Protein AF-A0A2V5R1B3-F1 (afdb_monomer_lite)

Foldseek 3Di:
DCQQPQCCVVLVLLVVLCVVPVCSLAFAEEEAFQDCPPVCVSNVSRPRYDYHHPPPADPQLDTQKYKHFPVCCVVSLQRDAFFWAWDWGGNDPPGGIIIMTHGCVRRVVVPPPDDGPHHRPHPD

Radius of gyration: 13.72 Å; chains: 1; bounding box: 33×37×31 Å

pLDDT: mean 87.6, std 11.24, range [38.94, 97.06]

Sequence (124 aa):
MQTYNDIFKLTKPLLQLARQNPAYHQLTGHLIRSSVYPLPWILGDFPNVGYYEHGNLPQNLDADFLLVQEDKIKEVESKLRNTYYTEPLTIRNYQDPSKLYLSAKVFKKFFPNRSPDFVGKGSG

Secondary structure (DSSP, 8-state):
---STTTHHHHHHHHHHHHH-GGGGG--EEEESS--TTHHHHTTT-TTEEEE-TT---S----SEEEEEGGGHHHHHHH--SEEEEEEE-SSTTSPPEEEEEEHHHHGGGSTT---SEE-----

Structure (mmCIF, N/CA/C/O backbone):
data_AF-A0A2V5R1B3-F1
#
_entry.id   AF-A0A2V5R1B3-F1
#
loop_
_atom_site.group_PDB
_atom_site.id
_atom_site.type_symbol
_atom_site.label_atom_id
_atom_site.label_alt_id
_atom_site.label_comp_id
_atom_site.label_asym_id
_atom_site.label_entity_id
_atom_site.label_seq_id
_atom_site.pdbx_PDB_ins_code
_atom_site.Cartn_x
_atom_site.Cartn_y
_atom_site.Cartn_z
_atom_site.occupancy
_atom_site.B_iso_or_equiv
_atom_site.auth_seq_id
_atom_site.auth_comp_id
_atom_site.auth_asym_id
_atom_site.auth_atom_id
_atom_site.pdbx_PDB_model_num
ATOM 1 N N . MET A 1 1 ? 12.790 19.778 -9.466 1.00 43.88 1 MET A N 1
ATOM 2 C CA . MET A 1 1 ? 12.653 18.408 -8.920 1.00 43.88 1 MET A CA 1
ATOM 3 C C . MET A 1 1 ? 11.179 18.155 -8.640 1.00 43.88 1 MET A C 1
ATOM 5 O O . MET A 1 1 ? 10.610 18.879 -7.838 1.00 43.88 1 MET A O 1
ATOM 9 N N . GLN A 1 2 ? 10.547 17.202 -9.326 1.00 48.28 2 GLN A N 1
ATOM 10 C CA . GLN A 1 2 ? 9.094 16.962 -9.276 1.00 48.28 2 GLN A CA 1
ATOM 11 C C . GLN A 1 2 ? 8.842 15.464 -9.122 1.00 48.28 2 GLN A C 1
ATOM 13 O O . GLN A 1 2 ? 8.356 14.787 -10.015 1.00 48.28 2 GLN A O 1
ATOM 18 N N . THR A 1 3 ? 9.326 14.930 -8.009 1.00 52.59 3 THR A N 1
ATOM 19 C CA . THR A 1 3 ? 9.524 13.487 -7.844 1.00 52.59 3 THR A CA 1
ATOM 20 C C . THR A 1 3 ? 8.997 12.995 -6.491 1.00 52.59 3 THR A C 1
ATOM 22 O O . THR A 1 3 ? 8.519 11.879 -6.367 1.00 52.59 3 THR A O 1
ATOM 25 N N . TYR A 1 4 ? 8.932 13.887 -5.497 1.00 58.19 4 TYR A N 1
ATOM 26 C CA . TYR A 1 4 ? 8.304 13.638 -4.196 1.00 58.19 4 TYR A CA 1
ATOM 27 C C . TYR A 1 4 ? 6.782 13.839 -4.180 1.00 58.19 4 TYR A C 1
ATOM 29 O O . TYR A 1 4 ? 6.158 13.597 -3.157 1.00 58.19 4 TYR A O 1
ATOM 37 N N . ASN A 1 5 ? 6.151 14.289 -5.267 1.00 67.62 5 ASN A N 1
ATOM 38 C CA . ASN A 1 5 ? 4.726 14.628 -5.197 1.00 67.62 5 ASN A CA 1
ATOM 39 C C . ASN A 1 5 ? 3.822 13.390 -5.148 1.00 67.62 5 ASN A C 1
ATOM 41 O O . ASN A 1 5 ? 2.813 13.397 -4.448 1.00 67.62 5 ASN A O 1
ATOM 45 N N . ASP A 1 6 ? 4.200 12.315 -5.834 1.00 84.38 6 ASP A N 1
ATOM 46 C CA . ASP A 1 6 ? 3.342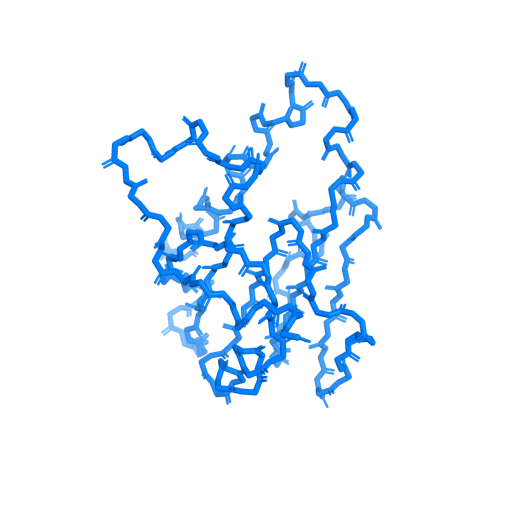 11.138 -5.957 1.00 84.38 6 ASP A CA 1
ATOM 47 C C . ASP A 1 6 ? 3.328 10.274 -4.696 1.00 84.38 6 ASP A C 1
ATOM 49 O O . ASP A 1 6 ? 2.297 9.685 -4.371 1.00 84.38 6 ASP A O 1
ATOM 53 N N . ILE A 1 7 ? 4.411 10.272 -3.906 1.00 86.25 7 ILE A N 1
ATOM 54 C CA . ILE A 1 7 ? 4.425 9.543 -2.629 1.00 86.25 7 ILE A CA 1
ATOM 55 C C . ILE A 1 7 ? 3.384 10.091 -1.644 1.00 86.25 7 ILE A C 1
ATOM 57 O O . ILE A 1 7 ? 2.900 9.353 -0.787 1.00 86.25 7 ILE A O 1
ATOM 61 N N . PHE A 1 8 ? 2.958 11.350 -1.809 1.00 88.88 8 PHE A N 1
ATOM 62 C CA . PH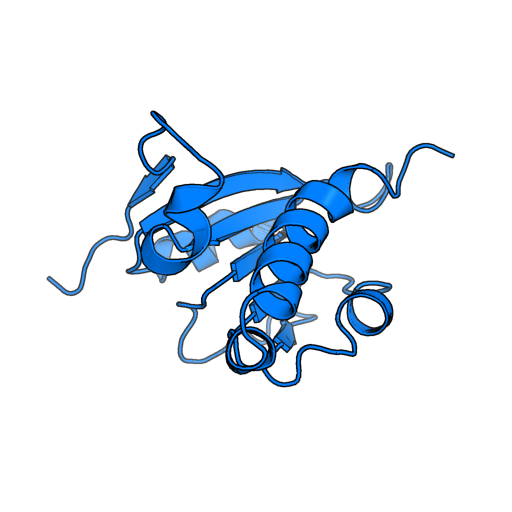E A 1 8 ? 1.880 11.935 -1.015 1.00 88.88 8 PHE A CA 1
ATOM 63 C C . PHE A 1 8 ? 0.531 11.244 -1.207 1.00 88.88 8 PHE A C 1
ATOM 65 O O . PHE A 1 8 ? -0.297 11.332 -0.302 1.00 88.88 8 PHE A O 1
ATOM 72 N N . LYS A 1 9 ? 0.310 10.531 -2.319 1.00 91.12 9 LYS A N 1
ATOM 73 C CA . LYS A 1 9 ? -0.898 9.712 -2.513 1.00 91.12 9 LYS A CA 1
ATOM 74 C C . LYS A 1 9 ? -0.991 8.585 -1.478 1.00 91.12 9 LYS A C 1
ATOM 76 O O . LYS A 1 9 ? -2.090 8.224 -1.076 1.00 91.12 9 LYS A O 1
ATOM 81 N N . LEU A 1 10 ? 0.152 8.081 -1.004 1.00 92.00 10 LEU A N 1
ATOM 82 C CA . LEU A 1 10 ? 0.237 7.118 0.095 1.00 92.00 10 LEU A CA 1
ATOM 83 C C . LEU A 1 10 ? 0.377 7.820 1.452 1.00 92.00 10 LEU A C 1
ATOM 85 O O . LEU A 1 10 ? -0.381 7.547 2.380 1.00 92.00 10 LEU A O 1
ATOM 89 N N . THR A 1 11 ? 1.338 8.734 1.592 1.00 90.81 11 THR A N 1
ATOM 90 C CA . THR A 1 11 ? 1.723 9.239 2.919 1.00 90.81 11 THR A CA 1
ATOM 91 C C . THR A 1 11 ? 0.707 10.199 3.517 1.00 90.81 11 THR A C 1
ATOM 93 O O . THR A 1 11 ? 0.499 10.155 4.724 1.00 90.81 11 THR A O 1
ATOM 96 N N . LYS A 1 12 ? 0.017 11.034 2.725 1.00 92.56 12 LYS A N 1
ATOM 97 C CA . LYS A 1 12 ? -1.009 11.943 3.268 1.00 92.56 12 LYS A CA 1
ATOM 98 C C . LYS A 1 12 ? -2.162 11.195 3.943 1.00 92.56 12 LYS A C 1
ATOM 100 O O . LYS A 1 12 ? -2.420 11.495 5.110 1.00 92.56 12 LYS A O 1
ATOM 105 N N . PRO A 1 13 ? -2.851 10.239 3.285 1.00 93.25 13 PRO A N 1
ATOM 106 C CA . PRO A 1 13 ? -3.947 9.537 3.942 1.00 93.25 13 PRO A CA 1
ATOM 107 C C . PRO A 1 13 ? -3.459 8.681 5.117 1.00 93.25 13 PRO A C 1
ATOM 109 O O . PRO A 1 13 ? -4.120 8.635 6.155 1.00 93.25 13 PRO A O 1
ATOM 112 N N . LEU A 1 14 ? -2.275 8.072 4.999 1.00 92.56 14 LEU A N 1
ATOM 113 C CA . LEU A 1 14 ? -1.682 7.258 6.056 1.00 92.56 14 LEU A CA 1
ATOM 114 C C . LEU A 1 14 ? -1.338 8.090 7.309 1.00 92.56 14 LEU A C 1
ATOM 116 O O . LEU A 1 14 ? -1.764 7.759 8.414 1.00 92.56 14 LEU A O 1
ATOM 120 N N . LEU A 1 15 ? -0.650 9.224 7.144 1.00 92.12 15 LEU A N 1
ATOM 121 C CA . LEU A 1 15 ? -0.321 10.135 8.245 1.00 92.12 15 LEU A CA 1
ATOM 122 C C . LEU A 1 15 ? -1.573 10.785 8.842 1.00 92.12 15 LEU A C 1
ATOM 124 O O . LEU A 1 15 ? -1.639 11.007 10.049 1.00 92.12 15 LEU A O 1
ATOM 128 N N . GLN A 1 16 ? -2.586 11.085 8.027 1.00 93.88 16 GLN A N 1
ATOM 129 C CA . GLN A 1 16 ? -3.849 11.617 8.532 1.00 93.88 16 GLN A CA 1
ATOM 130 C C . GLN A 1 16 ? -4.608 10.583 9.377 1.00 93.88 16 GLN A C 1
ATOM 132 O O . GLN A 1 16 ? -5.231 10.961 10.366 1.00 93.88 16 GLN A O 1
ATOM 137 N N . LEU A 1 17 ? -4.554 9.293 9.027 1.00 93.75 17 LEU A N 1
ATOM 138 C CA . LEU A 1 17 ? -5.062 8.215 9.881 1.00 93.75 17 LEU A CA 1
ATOM 139 C C . LEU A 1 17 ? -4.291 8.161 11.203 1.00 93.75 17 LEU A C 1
ATOM 141 O O . LEU A 1 17 ? -4.908 8.291 12.257 1.00 93.75 17 LEU A O 1
ATOM 145 N N . ALA A 1 18 ? -2.962 8.067 11.144 1.00 91.75 18 ALA A N 1
ATOM 146 C CA . ALA A 1 18 ? -2.093 8.000 12.321 1.00 91.75 18 ALA A CA 1
ATOM 147 C C . ALA A 1 18 ? -2.305 9.173 13.298 1.00 91.75 18 ALA A C 1
ATOM 149 O O . ALA A 1 18 ? -2.426 8.968 14.503 1.00 91.75 18 ALA A O 1
ATOM 150 N N . ARG A 1 19 ? -2.464 10.400 12.779 1.00 91.94 19 ARG A N 1
ATOM 151 C CA . ARG A 1 19 ? -2.771 11.595 13.588 1.00 91.94 19 ARG A CA 1
ATOM 152 C C . ARG A 1 19 ? -4.132 11.541 14.282 1.00 91.94 19 ARG A C 1
ATOM 154 O O . ARG A 1 19 ? -4.297 12.164 15.323 1.00 91.94 19 ARG A O 1
ATOM 161 N N . GLN A 1 20 ? -5.115 10.862 13.693 1.00 91.75 20 GLN A N 1
ATOM 162 C CA . GLN A 1 20 ? -6.459 10.750 14.270 1.00 91.75 20 GLN A CA 1
ATOM 163 C C . GLN A 1 20 ? -6.541 9.665 15.339 1.00 91.75 20 GLN A C 1
ATOM 165 O O . GLN A 1 20 ? -7.284 9.818 16.304 1.00 91.75 20 GLN A O 1
ATOM 170 N N . ASN A 1 21 ? -5.817 8.561 15.159 1.00 90.44 21 ASN A N 1
ATOM 171 C CA . ASN A 1 21 ? -5.741 7.499 16.149 1.00 90.44 21 ASN A CA 1
ATOM 172 C C . ASN A 1 21 ? -4.372 6.802 16.047 1.00 90.44 21 ASN A C 1
ATOM 174 O O . ASN A 1 21 ? -4.062 6.244 14.989 1.00 90.44 21 ASN A O 1
ATOM 178 N N . PRO A 1 22 ? -3.580 6.768 17.136 1.00 90.06 22 PRO A N 1
ATOM 179 C CA . PRO A 1 22 ? -2.254 6.158 17.128 1.00 90.06 22 PRO A CA 1
ATOM 180 C C . PRO A 1 22 ? -2.274 4.658 16.794 1.00 90.06 22 PRO A C 1
ATOM 182 O O . PRO A 1 22 ? -1.275 4.130 16.314 1.00 90.06 22 PRO A O 1
ATOM 185 N N . ALA A 1 23 ? -3.408 3.966 16.956 1.00 92.00 23 ALA A N 1
ATOM 186 C CA . ALA A 1 23 ? -3.558 2.578 16.519 1.00 92.00 23 ALA A CA 1
ATOM 187 C C . ALA A 1 23 ? -3.298 2.394 15.010 1.00 92.00 23 ALA A C 1
ATOM 189 O O . ALA A 1 23 ? -2.868 1.323 14.593 1.00 92.00 23 ALA A O 1
ATOM 190 N N . TYR A 1 24 ? -3.488 3.432 14.186 1.00 92.94 24 TYR A N 1
ATOM 191 C CA . TYR A 1 24 ? -3.206 3.359 12.750 1.00 92.94 24 TYR A CA 1
ATOM 192 C C . TYR A 1 24 ? -1.707 3.319 12.406 1.00 92.94 24 TYR A C 1
ATOM 194 O O . TYR A 1 24 ? -1.368 3.028 11.262 1.00 92.94 24 TYR A O 1
ATOM 202 N N . HIS A 1 25 ? -0.796 3.529 13.363 1.00 90.69 25 HIS A N 1
ATOM 203 C CA . HIS A 1 25 ? 0.617 3.188 13.150 1.00 90.69 25 HIS A CA 1
ATOM 204 C C . HIS A 1 25 ? 0.812 1.679 12.939 1.00 90.69 25 HIS A C 1
ATOM 206 O O . HIS A 1 25 ? 1.745 1.268 12.262 1.00 90.69 25 HIS A O 1
ATOM 212 N N . GLN A 1 26 ? -0.098 0.850 13.461 1.00 93.50 26 GLN A N 1
ATOM 213 C CA . GLN A 1 26 ? -0.044 -0.607 13.330 1.00 93.50 26 GLN A CA 1
ATOM 214 C C . GLN A 1 26 ? -0.598 -1.127 11.994 1.00 93.50 26 GLN A C 1
ATOM 216 O O . GLN A 1 26 ? -0.673 -2.342 11.813 1.00 93.50 26 GLN A O 1
ATOM 221 N N . LEU A 1 27 ? -0.988 -0.245 11.063 1.00 94.81 27 LEU A N 1
ATOM 222 C CA . LEU A 1 27 ? -1.438 -0.658 9.732 1.00 94.81 27 LEU A CA 1
ATOM 223 C C . LEU A 1 27 ? -0.347 -1.451 9.010 1.00 94.81 27 LEU A C 1
ATOM 225 O O . LEU A 1 27 ? 0.831 -1.093 9.044 1.00 94.81 27 LEU A O 1
ATOM 229 N N . THR A 1 28 ? -0.762 -2.518 8.334 1.00 95.94 28 THR A N 1
ATOM 230 C CA . THR A 1 28 ? 0.144 -3.398 7.596 1.00 95.94 28 THR A CA 1
ATOM 231 C C . THR A 1 28 ? 0.358 -2.863 6.186 1.00 95.94 28 THR A C 1
ATOM 233 O O . THR A 1 28 ? -0.605 -2.577 5.470 1.00 95.94 28 THR A O 1
ATOM 236 N N . GLY A 1 29 ? 1.619 -2.743 5.775 1.00 95.56 29 GLY A N 1
ATOM 237 C CA . GLY A 1 29 ? 2.011 -2.251 4.456 1.00 95.56 29 GLY A CA 1
ATOM 238 C C . GLY A 1 29 ? 2.915 -3.228 3.716 1.00 95.56 29 GLY A C 1
ATOM 239 O O . GLY A 1 29 ? 3.820 -3.798 4.322 1.00 95.56 29 GLY A O 1
ATOM 240 N N . HIS A 1 30 ? 2.726 -3.405 2.408 1.00 95.56 30 HIS A N 1
ATOM 241 C CA . HIS A 1 30 ? 3.594 -4.262 1.587 1.00 95.56 30 HIS A CA 1
ATOM 242 C C . HIS A 1 30 ? 4.128 -3.535 0.354 1.00 95.56 30 HIS A C 1
ATOM 244 O O . HIS A 1 30 ? 3.383 -3.161 -0.552 1.00 95.56 30 HIS A O 1
ATOM 250 N N . LEU A 1 31 ? 5.444 -3.341 0.307 1.00 93.38 31 LEU A N 1
ATOM 251 C CA . LEU A 1 31 ? 6.136 -2.626 -0.761 1.00 93.38 31 LEU A CA 1
ATOM 252 C C . LEU A 1 31 ? 6.897 -3.629 -1.617 1.00 93.38 31 LEU A C 1
ATOM 254 O O . LEU A 1 31 ? 7.962 -4.111 -1.244 1.00 93.38 31 LEU A O 1
ATOM 258 N N . ILE A 1 32 ? 6.318 -3.950 -2.766 1.00 93.00 32 ILE A N 1
ATOM 259 C CA . ILE A 1 32 ? 6.745 -5.013 -3.670 1.00 93.00 32 ILE A CA 1
ATOM 260 C C . ILE A 1 32 ? 7.357 -4.354 -4.903 1.00 93.00 32 ILE A C 1
ATOM 262 O O . ILE A 1 32 ? 6.686 -4.096 -5.904 1.00 93.00 32 ILE A O 1
ATOM 266 N N . ARG A 1 33 ? 8.646 -4.022 -4.813 1.00 90.06 33 ARG A N 1
ATOM 267 C CA . ARG A 1 33 ? 9.383 -3.280 -5.848 1.00 90.06 33 ARG A CA 1
ATOM 268 C C . ARG A 1 33 ? 10.818 -3.776 -5.953 1.00 90.06 33 ARG A C 1
ATOM 270 O O . ARG A 1 33 ? 11.317 -4.433 -5.050 1.00 90.06 33 ARG A O 1
ATOM 277 N N . SER A 1 34 ? 11.469 -3.499 -7.076 1.00 85.94 34 SER A N 1
ATOM 278 C CA . SER A 1 34 ? 12.881 -3.846 -7.292 1.00 85.94 34 SER A CA 1
ATOM 279 C C . SER A 1 34 ? 13.837 -2.896 -6.566 1.00 85.94 34 SER A C 1
ATOM 281 O O . SER A 1 34 ? 14.971 -3.264 -6.294 1.00 85.94 34 SER A O 1
ATOM 283 N N . SER A 1 35 ? 13.369 -1.690 -6.235 1.00 83.75 35 SER A N 1
ATOM 284 C CA . SER A 1 35 ? 14.057 -0.756 -5.346 1.00 83.75 35 SER A CA 1
ATOM 285 C C . SER A 1 35 ? 13.045 -0.119 -4.402 1.00 83.75 35 SER A C 1
ATOM 287 O O . SER A 1 35 ? 12.060 0.483 -4.853 1.00 83.75 35 SER A O 1
ATOM 289 N N . VAL A 1 36 ? 13.282 -0.261 -3.096 1.00 80.88 36 VAL A N 1
ATOM 290 C CA . VAL A 1 36 ? 12.405 0.308 -2.058 1.00 80.88 36 VAL A CA 1
ATOM 291 C C . VAL A 1 36 ? 12.910 1.632 -1.496 1.00 80.88 36 VAL A C 1
ATOM 293 O O . VAL A 1 36 ? 12.156 2.341 -0.844 1.00 80.88 36 VAL A O 1
ATOM 296 N N . TYR A 1 37 ? 14.152 2.030 -1.755 1.00 79.25 37 TYR A N 1
ATOM 297 C CA . TYR A 1 37 ? 14.671 3.315 -1.286 1.00 79.25 37 TYR A CA 1
ATOM 298 C C . TYR A 1 37 ? 14.025 4.501 -2.041 1.00 79.25 37 TYR A C 1
ATOM 300 O O . TYR A 1 37 ? 13.972 4.470 -3.275 1.00 79.25 37 TYR A O 1
ATOM 308 N N . PRO A 1 38 ? 13.568 5.584 -1.367 1.00 81.56 38 PRO A N 1
ATOM 309 C CA . PRO A 1 38 ? 13.739 5.940 0.053 1.00 81.56 38 PRO A CA 1
ATOM 310 C C . PRO A 1 38 ? 12.536 5.611 0.969 1.00 81.56 38 PRO A C 1
ATOM 312 O O . PRO A 1 38 ? 12.373 6.237 2.014 1.00 81.56 38 PRO A O 1
ATOM 315 N N . LEU A 1 39 ? 11.670 4.661 0.605 1.00 86.56 39 LEU A N 1
ATOM 316 C CA . LEU A 1 39 ? 10.435 4.352 1.342 1.00 86.56 39 LEU A CA 1
ATOM 317 C C . LEU A 1 39 ? 10.651 3.991 2.823 1.00 86.56 39 LEU A C 1
ATOM 319 O O . LEU A 1 39 ? 9.868 4.494 3.628 1.00 86.56 39 LEU A O 1
ATOM 323 N N . PRO A 1 40 ? 11.696 3.230 3.224 1.00 87.75 40 PRO A N 1
ATOM 324 C CA . PRO A 1 40 ? 11.953 2.955 4.639 1.00 87.75 40 PRO A CA 1
ATOM 325 C C . PRO A 1 40 ? 12.128 4.202 5.507 1.00 87.75 40 PRO A C 1
ATOM 327 O O . PRO A 1 40 ? 11.708 4.211 6.657 1.00 87.75 40 PRO A O 1
ATOM 330 N N . TRP A 1 41 ? 12.705 5.278 4.965 1.00 87.50 41 TRP A N 1
ATOM 331 C CA . TRP A 1 41 ? 12.854 6.538 5.702 1.00 87.50 41 TRP A CA 1
ATOM 332 C C . TRP A 1 41 ? 11.536 7.301 5.814 1.00 87.50 41 TRP A C 1
ATOM 334 O O . TRP A 1 41 ? 11.286 7.968 6.809 1.00 87.50 41 TRP A O 1
ATOM 344 N N . ILE A 1 42 ? 10.689 7.198 4.792 1.00 87.69 42 ILE A N 1
ATOM 345 C CA . ILE A 1 42 ? 9.397 7.888 4.738 1.00 87.69 42 ILE A CA 1
ATOM 346 C C . ILE A 1 42 ? 8.369 7.206 5.651 1.00 87.69 42 ILE A C 1
ATOM 348 O O . ILE A 1 42 ? 7.519 7.876 6.231 1.00 87.69 42 ILE A O 1
ATOM 352 N N . LEU A 1 43 ? 8.435 5.880 5.762 1.00 90.31 43 LEU A N 1
ATOM 353 C CA . LEU A 1 43 ? 7.488 5.055 6.512 1.00 90.31 43 LEU A CA 1
ATOM 354 C C . LEU A 1 43 ? 8.077 4.537 7.832 1.00 90.31 43 LEU A C 1
ATOM 356 O O . LEU A 1 43 ? 7.555 3.578 8.390 1.00 90.31 43 LEU A O 1
ATOM 360 N N . GLY A 1 44 ? 9.137 5.172 8.342 1.00 88.12 44 GLY A N 1
ATOM 361 C CA . GLY A 1 44 ? 9.828 4.746 9.565 1.00 88.12 44 GLY A CA 1
ATOM 362 C C . GLY A 1 44 ? 8.930 4.678 10.807 1.00 88.12 44 GLY A C 1
ATOM 363 O O . GLY A 1 44 ? 9.183 3.871 11.694 1.00 88.12 44 GLY A O 1
ATOM 364 N N . ASP A 1 45 ? 7.841 5.451 10.837 1.00 87.75 45 ASP A N 1
ATOM 365 C CA . ASP A 1 45 ? 6.858 5.453 11.930 1.00 87.75 45 ASP A CA 1
ATOM 366 C C . ASP A 1 45 ? 5.827 4.305 11.851 1.00 87.75 45 ASP A C 1
ATOM 368 O O . ASP A 1 45 ? 4.921 4.230 12.686 1.00 87.75 45 ASP A O 1
ATOM 372 N N . PHE A 1 46 ? 5.913 3.429 10.844 1.00 93.00 46 PHE A N 1
ATOM 373 C CA . PHE A 1 46 ? 4.980 2.322 10.615 1.00 93.00 46 PHE A CA 1
ATOM 374 C C . PHE A 1 46 ? 5.706 0.977 10.785 1.00 93.00 46 PHE A C 1
ATOM 376 O O . PHE A 1 46 ? 6.337 0.497 9.842 1.00 93.00 46 PHE A O 1
ATOM 383 N N . PRO A 1 47 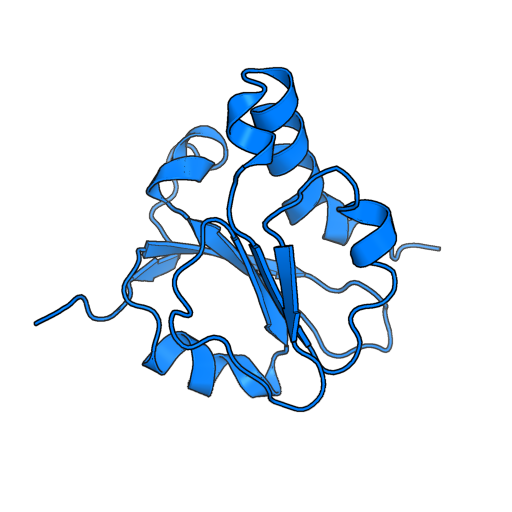? 5.631 0.341 11.971 1.00 91.38 47 PRO A N 1
ATOM 384 C CA . PRO A 1 47 ? 6.392 -0.874 12.273 1.00 91.38 47 PRO A CA 1
ATOM 385 C C . PRO A 1 47 ? 6.006 -2.091 11.420 1.00 91.38 47 PRO A C 1
ATOM 387 O O . PRO A 1 47 ? 6.836 -2.970 11.213 1.00 91.38 47 PRO A O 1
ATOM 390 N N . ASN A 1 48 ? 4.776 -2.145 10.898 1.00 94.38 48 ASN A N 1
ATOM 391 C CA . ASN A 1 48 ? 4.246 -3.308 10.175 1.00 94.38 48 ASN A CA 1
ATOM 392 C C . ASN A 1 48 ? 4.361 -3.159 8.646 1.00 94.38 48 ASN A C 1
ATOM 394 O O . ASN A 1 48 ? 3.489 -3.603 7.895 1.00 94.38 48 ASN A O 1
ATOM 398 N N . VAL A 1 49 ? 5.430 -2.512 8.169 1.00 94.06 49 VAL A N 1
ATOM 399 C CA . VAL A 1 49 ? 5.699 -2.341 6.734 1.00 94.06 49 VAL A CA 1
ATOM 400 C C . VAL A 1 49 ? 6.773 -3.318 6.270 1.00 94.06 49 VAL A C 1
ATOM 402 O O . VAL A 1 49 ? 7.931 -3.238 6.669 1.00 94.06 49 VAL A O 1
ATOM 405 N N . GLY A 1 50 ? 6.376 -4.230 5.386 1.00 92.88 50 GLY A N 1
ATOM 406 C CA . GLY A 1 50 ? 7.262 -5.157 4.696 1.00 92.88 50 GLY A CA 1
ATOM 407 C C . GLY A 1 50 ? 7.821 -4.558 3.407 1.00 92.88 50 GLY A C 1
ATOM 408 O O . GLY A 1 50 ? 7.074 -4.016 2.587 1.00 92.88 50 GLY A O 1
ATOM 409 N N . TYR A 1 51 ? 9.132 -4.695 3.218 1.00 91.88 51 TYR A N 1
ATOM 410 C CA . TYR A 1 51 ? 9.861 -4.261 2.029 1.00 91.88 51 TYR A CA 1
ATOM 411 C C . TYR A 1 51 ? 10.378 -5.496 1.289 1.00 91.88 51 TYR A C 1
ATOM 413 O O . TYR A 1 51 ? 11.184 -6.254 1.824 1.00 91.88 51 TYR A O 1
ATOM 421 N N . TYR A 1 52 ? 9.888 -5.710 0.072 1.00 90.81 52 TYR A N 1
ATOM 422 C CA . TYR A 1 52 ? 10.063 -6.951 -0.674 1.00 90.81 52 TYR A CA 1
ATOM 423 C C . TYR A 1 52 ? 10.817 -6.699 -1.975 1.00 90.81 52 TYR A C 1
ATOM 425 O O . TYR A 1 52 ? 10.229 -6.482 -3.042 1.00 90.81 52 TYR A O 1
ATOM 433 N N . GLU A 1 53 ? 12.141 -6.744 -1.867 1.00 83.44 53 GLU A N 1
ATOM 434 C CA . GLU A 1 53 ? 13.057 -6.682 -3.003 1.00 83.44 53 GLU A CA 1
ATOM 435 C C . GLU A 1 53 ? 13.302 -8.089 -3.578 1.00 83.44 53 GLU A C 1
ATOM 437 O O . GLU A 1 53 ? 13.140 -9.104 -2.899 1.00 83.44 53 GLU A O 1
ATOM 442 N N . HIS A 1 54 ? 13.638 -8.160 -4.868 1.00 76.50 54 HIS A N 1
ATOM 443 C CA . HIS A 1 54 ? 14.046 -9.397 -5.560 1.00 76.50 54 HIS A CA 1
ATOM 444 C C . HIS A 1 54 ? 13.052 -10.579 -5.555 1.00 76.50 54 HIS A C 1
ATOM 446 O O . HIS A 1 54 ? 13.442 -11.707 -5.831 1.00 76.50 54 HIS A O 1
ATOM 452 N N . GLY A 1 55 ? 11.759 -10.333 -5.316 1.00 71.06 55 GLY A N 1
ATOM 453 C CA . GLY A 1 55 ? 10.705 -11.347 -5.502 1.00 71.06 55 GLY A CA 1
ATOM 454 C C . GLY A 1 55 ? 10.343 -12.151 -4.251 1.00 71.06 55 GLY A C 1
ATOM 455 O O . GLY A 1 55 ? 9.520 -13.058 -4.330 1.00 71.06 55 GLY A O 1
ATOM 456 N N . ASN A 1 56 ? 10.882 -11.790 -3.087 1.00 78.31 56 ASN A N 1
ATOM 457 C CA . ASN A 1 56 ? 10.445 -12.358 -1.814 1.00 78.31 56 ASN A CA 1
ATOM 458 C C . ASN A 1 56 ? 9.065 -11.805 -1.445 1.00 78.31 56 ASN A C 1
ATOM 460 O O . ASN A 1 56 ? 8.986 -10.762 -0.818 1.00 78.31 56 ASN A O 1
ATOM 464 N N . LEU A 1 57 ? 7.974 -12.451 -1.853 1.00 85.56 57 LEU A N 1
ATOM 465 C CA . LEU A 1 57 ? 6.623 -12.017 -1.478 1.00 85.56 57 LEU A CA 1
ATOM 466 C C . LEU A 1 57 ? 6.221 -12.566 -0.099 1.00 85.56 57 LEU A C 1
ATOM 468 O O . LEU A 1 57 ? 6.602 -13.687 0.244 1.00 85.56 57 LEU A O 1
ATOM 472 N N . PRO A 1 58 ? 5.423 -11.825 0.689 1.00 86.31 58 PRO A N 1
ATOM 473 C CA . PRO A 1 58 ? 4.864 -12.358 1.924 1.00 86.31 58 PRO A CA 1
ATOM 474 C C . PRO A 1 58 ? 3.869 -13.487 1.642 1.00 86.31 58 PRO A C 1
ATOM 476 O O . PRO A 1 58 ? 3.223 -13.527 0.595 1.00 86.31 58 PRO A O 1
ATOM 479 N N . GLN A 1 59 ? 3.710 -14.389 2.615 1.00 83.75 59 GLN A N 1
ATOM 480 C CA . GLN A 1 59 ? 2.743 -15.488 2.533 1.00 83.75 59 GLN A CA 1
ATOM 481 C C . GLN A 1 59 ? 1.303 -14.972 2.401 1.00 83.75 59 GLN A C 1
ATOM 483 O O . GLN A 1 59 ? 0.507 -15.537 1.653 1.00 83.75 59 GLN A O 1
ATOM 488 N N . ASN A 1 60 ? 0.983 -13.892 3.116 1.00 88.12 60 ASN A N 1
ATOM 489 C CA . ASN A 1 60 ? -0.252 -13.147 2.946 1.00 88.12 60 ASN A CA 1
ATOM 490 C C . ASN A 1 60 ? 0.062 -11.823 2.246 1.00 88.12 60 ASN A C 1
ATOM 492 O O . ASN A 1 60 ? 0.803 -11.013 2.790 1.00 88.12 60 ASN A O 1
ATOM 496 N N . LEU A 1 61 ? -0.486 -11.623 1.048 1.00 92.12 61 LEU A N 1
ATOM 497 C CA . LEU A 1 61 ? -0.326 -10.374 0.302 1.00 92.12 61 LEU A CA 1
ATOM 498 C C . LEU A 1 61 ? -1.363 -9.325 0.686 1.00 92.12 61 LEU A C 1
ATOM 500 O O . LEU A 1 61 ? -1.140 -8.145 0.438 1.00 92.12 61 LEU A O 1
ATOM 504 N N . ASP A 1 62 ? -2.484 -9.721 1.281 1.00 94.00 62 ASP A N 1
ATOM 505 C CA . ASP A 1 62 ? -3.498 -8.768 1.693 1.00 94.00 62 ASP A CA 1
ATOM 506 C C . ASP A 1 62 ? -2.978 -7.907 2.854 1.00 94.00 62 ASP A C 1
ATOM 508 O O . ASP A 1 62 ? -2.732 -8.389 3.959 1.00 94.00 62 ASP A O 1
ATOM 512 N N . ALA A 1 63 ? -2.854 -6.609 2.592 1.00 95.62 63 ALA A N 1
ATOM 513 C CA . ALA A 1 63 ? -2.419 -5.592 3.545 1.00 95.62 63 ALA A CA 1
ATOM 514 C C . ALA A 1 63 ? -3.368 -4.385 3.537 1.00 95.62 63 ALA A C 1
ATOM 516 O O . ALA A 1 63 ? -4.255 -4.286 2.681 1.00 95.62 63 ALA A O 1
ATOM 517 N N . ASP A 1 64 ? -3.182 -3.448 4.470 1.00 96.19 64 ASP A N 1
ATOM 518 C CA . ASP A 1 64 ? -3.950 -2.200 4.504 1.00 96.19 64 ASP A CA 1
ATOM 519 C C . ASP A 1 64 ? -3.539 -1.261 3.367 1.00 96.19 64 ASP A C 1
ATOM 521 O O . ASP A 1 64 ? -4.380 -0.551 2.810 1.00 96.19 64 ASP A O 1
ATOM 525 N N . PHE A 1 65 ? -2.265 -1.292 2.978 1.00 96.31 65 PHE A N 1
ATOM 526 C CA . PHE A 1 65 ? -1.774 -0.634 1.775 1.00 96.31 65 PHE A CA 1
ATOM 527 C C . PHE A 1 65 ? -0.678 -1.450 1.088 1.00 96.31 65 PHE A C 1
ATOM 529 O O . PHE A 1 65 ? 0.128 -2.113 1.739 1.00 96.31 65 PHE A O 1
ATOM 536 N N . LEU A 1 66 ? -0.621 -1.375 -0.241 1.00 96.00 66 LEU A N 1
ATOM 537 C CA . LEU A 1 66 ? 0.444 -1.981 -1.032 1.00 96.00 66 LEU A CA 1
ATOM 538 C C . LEU A 1 66 ? 1.004 -1.007 -2.052 1.00 96.00 66 LEU A C 1
ATOM 540 O O . LEU A 1 66 ? 0.270 -0.205 -2.625 1.00 96.00 66 LEU A O 1
ATOM 544 N N . LEU A 1 67 ? 2.291 -1.141 -2.348 1.00 94.31 67 LEU A N 1
ATOM 545 C CA . LEU A 1 67 ? 2.921 -0.465 -3.471 1.00 94.31 67 LEU A CA 1
ATOM 546 C C . LEU A 1 67 ? 3.621 -1.496 -4.348 1.00 94.31 67 LEU A C 1
ATOM 548 O O . LEU A 1 67 ? 4.625 -2.069 -3.935 1.00 94.31 67 LEU A O 1
ATOM 552 N N . VAL A 1 68 ? 3.089 -1.731 -5.545 1.00 94.06 68 VAL A N 1
ATOM 553 C CA . VAL A 1 68 ? 3.502 -2.850 -6.403 1.00 94.06 68 VAL A CA 1
ATOM 554 C C . VAL A 1 68 ? 4.069 -2.331 -7.714 1.00 94.06 68 VAL A C 1
ATOM 556 O O . VAL A 1 68 ? 3.422 -1.532 -8.395 1.00 94.06 68 VAL A O 1
ATOM 559 N N . GLN A 1 69 ? 5.283 -2.753 -8.063 1.00 92.69 69 GLN A N 1
ATOM 560 C CA . GLN A 1 69 ? 5.906 -2.434 -9.352 1.00 92.69 69 GLN A CA 1
ATOM 561 C C . GLN A 1 69 ? 5.100 -3.015 -10.514 1.00 92.69 69 GLN A C 1
ATOM 563 O O . GLN A 1 69 ? 4.523 -4.092 -10.380 1.00 92.69 69 GLN A O 1
ATOM 568 N N . GLU A 1 70 ? 5.053 -2.294 -11.633 1.00 91.94 70 GLU A N 1
ATOM 569 C CA . GLU A 1 70 ? 4.236 -2.636 -12.801 1.00 91.94 70 GLU A CA 1
ATOM 570 C C . GLU A 1 70 ? 4.391 -4.091 -13.275 1.00 91.94 70 GLU A C 1
ATOM 572 O O . GLU A 1 70 ? 3.394 -4.787 -13.478 1.00 91.94 70 GLU A O 1
ATOM 577 N N . ASP A 1 71 ? 5.624 -4.591 -13.345 1.00 90.62 71 ASP A N 1
ATOM 578 C CA . ASP A 1 71 ? 5.961 -5.961 -13.747 1.00 90.62 71 ASP A CA 1
ATOM 579 C C . ASP A 1 71 ? 5.432 -7.039 -12.782 1.00 90.62 71 ASP A C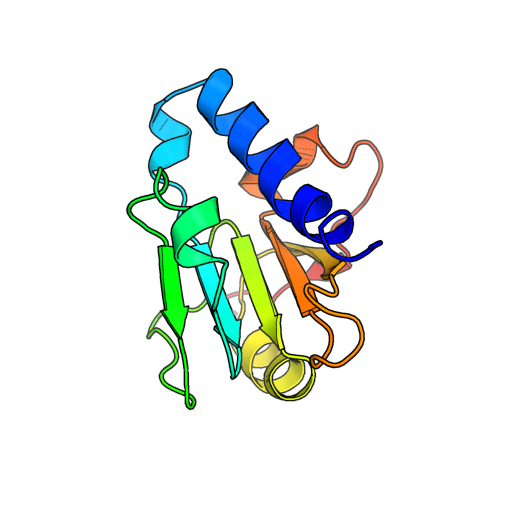 1
ATOM 581 O O . ASP A 1 71 ? 5.225 -8.184 -13.182 1.00 90.62 71 ASP A O 1
ATOM 585 N N . LYS A 1 72 ? 5.142 -6.672 -11.529 1.00 91.19 72 LYS A N 1
ATOM 586 C CA . LYS A 1 72 ? 4.647 -7.572 -10.473 1.00 91.19 72 LYS A CA 1
ATOM 587 C C . LYS A 1 72 ? 3.138 -7.470 -10.244 1.00 91.19 72 LYS A C 1
ATOM 589 O O . LYS A 1 72 ? 2.586 -8.278 -9.497 1.00 91.19 72 LYS A O 1
ATOM 594 N N . ILE A 1 73 ? 2.448 -6.520 -10.888 1.00 92.88 73 ILE A N 1
ATOM 595 C CA . ILE A 1 73 ? 1.005 -6.287 -10.698 1.00 92.88 73 ILE A CA 1
ATOM 596 C C . ILE A 1 73 ? 0.203 -7.563 -10.946 1.00 92.88 73 ILE A C 1
ATOM 598 O O . ILE A 1 73 ? -0.584 -7.954 -10.091 1.00 92.88 73 ILE A O 1
ATOM 602 N N . LYS A 1 74 ? 0.434 -8.242 -12.077 1.00 92.06 74 LYS A N 1
ATOM 603 C CA . LYS A 1 74 ? -0.326 -9.448 -12.447 1.00 92.06 74 LYS A CA 1
ATOM 604 C C . LYS A 1 74 ? -0.191 -10.559 -11.408 1.00 92.06 74 LYS A C 1
ATOM 606 O O . LYS A 1 74 ? -1.174 -11.220 -11.084 1.00 92.06 74 LYS A O 1
ATOM 611 N N . GLU A 1 75 ? 1.018 -10.760 -10.886 1.00 91.25 75 GLU A N 1
ATOM 612 C CA . GLU A 1 75 ? 1.265 -11.772 -9.863 1.00 91.25 75 GLU A CA 1
ATOM 613 C C . GLU A 1 75 ? 0.556 -11.411 -8.553 1.00 91.25 75 GLU A C 1
ATOM 615 O O . GLU A 1 75 ? -0.136 -12.251 -7.976 1.00 91.25 75 GLU A O 1
ATOM 620 N N . VAL A 1 76 ? 0.678 -10.160 -8.103 1.00 92.69 76 VAL A N 1
ATOM 621 C CA . VAL A 1 76 ? 0.071 -9.707 -6.847 1.00 92.69 76 VAL A CA 1
ATOM 622 C C . VAL A 1 76 ? -1.455 -9.718 -6.932 1.00 92.69 76 VAL A C 1
ATOM 624 O O . VAL A 1 76 ? -2.103 -10.314 -6.076 1.00 92.69 76 VAL A O 1
ATOM 627 N N . GLU A 1 77 ? -2.042 -9.151 -7.986 1.00 93.75 77 GLU A N 1
ATOM 628 C CA . GLU A 1 77 ? -3.497 -9.116 -8.187 1.00 93.75 77 GLU A CA 1
ATOM 629 C C . GLU A 1 77 ? -4.116 -10.519 -8.270 1.00 93.75 77 GLU A C 1
ATOM 631 O O . GLU A 1 77 ? -5.250 -10.712 -7.836 1.00 93.75 77 GLU A O 1
ATOM 636 N N . SER A 1 78 ? -3.375 -11.522 -8.758 1.00 91.75 78 SER A N 1
ATOM 637 C CA . SER A 1 78 ? -3.849 -12.914 -8.774 1.00 91.75 78 SER A CA 1
ATOM 638 C C . SER A 1 78 ? -4.004 -13.534 -7.378 1.00 91.75 78 SER A C 1
ATOM 640 O O . SER A 1 78 ? -4.743 -14.506 -7.220 1.00 91.75 78 SER A O 1
ATOM 642 N N . LYS A 1 79 ? -3.318 -12.972 -6.375 1.00 91.38 79 LYS A N 1
ATOM 643 C CA . LYS A 1 79 ? -3.257 -13.466 -4.993 1.00 91.38 79 LYS A CA 1
ATOM 644 C C . LYS A 1 79 ? -4.045 -12.590 -4.009 1.00 91.38 79 LYS A C 1
ATOM 646 O O . LYS A 1 79 ? -4.398 -13.083 -2.939 1.00 91.38 79 LYS A O 1
ATOM 651 N N . LEU A 1 80 ? -4.321 -11.328 -4.355 1.00 93.06 80 LEU A N 1
ATOM 652 C CA . LEU A 1 80 ? -5.111 -10.410 -3.530 1.00 93.06 80 LEU A CA 1
ATOM 653 C C . LEU A 1 80 ? -6.572 -10.856 -3.426 1.00 93.06 80 LEU A C 1
ATOM 655 O O . LEU A 1 80 ? -7.225 -11.178 -4.424 1.00 93.06 80 LEU A O 1
ATOM 659 N N . ARG A 1 81 ? -7.109 -10.812 -2.207 1.00 93.12 81 ARG A N 1
ATOM 660 C CA . ARG A 1 81 ? -8.503 -11.177 -1.918 1.00 93.12 81 ARG A CA 1
ATOM 661 C C . ARG A 1 81 ? -9.335 -9.975 -1.510 1.00 93.12 81 ARG A C 1
ATOM 663 O O . ARG A 1 81 ? -10.544 -9.971 -1.731 1.00 93.12 81 ARG A O 1
ATOM 670 N N . ASN A 1 82 ? -8.697 -8.960 -0.941 1.00 93.81 82 ASN A N 1
ATOM 671 C CA . ASN A 1 82 ? -9.359 -7.755 -0.482 1.00 93.81 82 ASN A CA 1
ATOM 672 C C . ASN A 1 82 ? -9.723 -6.807 -1.628 1.00 93.81 82 ASN A C 1
ATOM 674 O O . ASN A 1 82 ? -9.387 -6.981 -2.799 1.00 93.81 82 ASN A O 1
ATOM 678 N N . THR A 1 83 ? -10.463 -5.774 -1.249 1.00 95.69 83 THR A N 1
ATOM 679 C CA . THR A 1 83 ? -10.930 -4.718 -2.136 1.00 95.69 83 THR A CA 1
ATOM 680 C C . THR A 1 83 ? -10.112 -3.450 -1.902 1.00 95.69 83 THR A C 1
ATOM 682 O O . THR A 1 83 ? -9.918 -3.038 -0.754 1.00 95.69 83 THR A O 1
ATOM 685 N N . TYR A 1 84 ? -9.652 -2.819 -2.980 1.00 96.69 84 TYR A N 1
ATOM 686 C CA . TYR A 1 84 ? -8.675 -1.736 -2.942 1.00 96.69 84 TYR A CA 1
ATOM 687 C C . TYR A 1 84 ? -9.073 -0.573 -3.853 1.00 96.69 84 TYR A C 1
ATOM 689 O O . TYR A 1 84 ? -9.518 -0.772 -4.983 1.00 96.69 84 TYR A O 1
ATOM 697 N N . TYR A 1 85 ? -8.848 0.649 -3.374 1.00 96.62 85 TYR A N 1
ATOM 698 C CA . TYR A 1 85 ? -8.688 1.808 -4.251 1.00 96.62 85 TYR A CA 1
ATOM 699 C C . TYR A 1 85 ? -7.296 1.766 -4.857 1.00 96.62 85 TYR A C 1
ATOM 701 O O . TYR A 1 85 ? -6.337 1.452 -4.146 1.00 96.62 85 TYR A O 1
ATOM 709 N N . THR A 1 86 ? -7.176 2.086 -6.142 1.00 95.75 86 THR A N 1
ATOM 710 C CA . THR A 1 86 ? -5.884 2.035 -6.827 1.00 95.75 86 THR A CA 1
ATOM 711 C C . THR A 1 86 ? -5.507 3.352 -7.479 1.00 95.75 86 THR A C 1
ATOM 713 O O . THR A 1 86 ? -6.352 4.071 -8.008 1.00 95.75 86 THR A O 1
ATOM 716 N N . GLU A 1 87 ? -4.219 3.673 -7.423 1.00 93.31 87 GLU A N 1
ATOM 717 C CA . GLU A 1 87 ? -3.651 4.896 -7.989 1.00 93.31 87 GLU A CA 1
ATOM 718 C C . GLU A 1 87 ? -2.289 4.591 -8.626 1.00 93.31 87 GLU A C 1
ATOM 720 O O . GLU A 1 87 ? -1.498 3.846 -8.038 1.00 93.31 87 GLU A O 1
ATOM 725 N N . PRO A 1 88 ? -1.955 5.171 -9.789 1.00 91.94 88 PRO A N 1
ATOM 726 C CA . PRO A 1 88 ? -0.585 5.144 -10.280 1.00 91.94 88 PRO A CA 1
ATOM 727 C C . PRO A 1 88 ? 0.314 5.990 -9.364 1.00 91.94 88 PRO A C 1
ATOM 729 O O . PRO A 1 88 ? -0.070 7.086 -8.933 1.00 91.94 88 PRO A O 1
ATOM 732 N N . LEU A 1 89 ? 1.516 5.497 -9.060 1.00 88.06 89 LEU A N 1
ATOM 733 C CA . LEU A 1 89 ? 2.464 6.185 -8.176 1.00 88.06 89 LEU A CA 1
ATOM 734 C C . LEU A 1 89 ? 3.899 6.060 -8.683 1.00 88.06 89 LEU A C 1
ATOM 736 O O . LEU A 1 89 ? 4.524 5.011 -8.564 1.00 88.06 89 LEU A O 1
ATOM 740 N N . THR A 1 90 ? 4.486 7.150 -9.159 1.00 83.62 90 THR A N 1
ATOM 741 C CA . THR A 1 90 ? 5.884 7.128 -9.610 1.00 83.62 90 THR A CA 1
ATOM 742 C C . THR A 1 90 ? 6.785 7.809 -8.587 1.00 83.62 90 THR A C 1
ATOM 744 O O . THR A 1 90 ? 6.706 9.015 -8.384 1.00 83.62 90 THR A O 1
ATOM 747 N N . ILE A 1 91 ? 7.661 7.037 -7.929 1.00 76.50 91 ILE A N 1
ATOM 748 C CA . ILE A 1 91 ? 8.592 7.579 -6.920 1.00 76.50 91 ILE A CA 1
ATOM 749 C C . ILE A 1 91 ? 9.712 8.386 -7.585 1.00 76.50 91 ILE A C 1
ATOM 751 O O . ILE A 1 91 ? 10.182 9.346 -6.987 1.00 76.50 91 ILE A O 1
ATOM 755 N N . ARG A 1 92 ? 10.170 7.995 -8.790 1.00 73.75 92 ARG A N 1
ATOM 756 C CA . ARG A 1 92 ? 11.223 8.667 -9.580 1.00 73.75 92 ARG A CA 1
ATOM 757 C C . ARG A 1 92 ? 10.954 8.591 -11.079 1.00 73.75 92 ARG A C 1
ATOM 759 O O . ARG A 1 92 ? 10.561 7.539 -11.554 1.00 73.75 92 ARG A O 1
ATOM 766 N N . ASN A 1 93 ? 11.242 9.668 -11.820 1.00 66.00 93 ASN A N 1
ATOM 767 C CA . ASN A 1 93 ? 10.976 9.781 -13.269 1.00 66.00 93 ASN A CA 1
ATOM 768 C C . ASN A 1 93 ? 11.649 8.697 -14.139 1.00 66.00 93 ASN A C 1
ATOM 770 O O . ASN A 1 93 ? 11.252 8.524 -15.282 1.00 66.00 93 ASN A O 1
ATOM 774 N N . TYR A 1 94 ? 12.649 7.986 -13.609 1.00 67.88 94 TYR A N 1
ATOM 775 C CA . TYR A 1 94 ? 13.369 6.902 -14.294 1.00 67.88 94 TYR A CA 1
ATOM 776 C C . TYR A 1 94 ? 13.223 5.543 -13.591 1.00 67.88 94 TYR A C 1
ATOM 778 O O . TYR A 1 94 ? 13.972 4.617 -13.880 1.00 67.88 94 TYR A O 1
ATOM 786 N N . GLN A 1 95 ? 12.325 5.438 -12.611 1.00 72.25 95 GLN A N 1
ATOM 787 C CA . GLN A 1 95 ? 11.986 4.168 -11.979 1.00 72.25 95 GLN A CA 1
ATOM 788 C C . GLN A 1 95 ? 10.681 3.639 -12.556 1.00 72.25 95 GLN A C 1
ATOM 790 O O . GLN A 1 95 ? 9.787 4.421 -12.881 1.00 72.25 95 GLN A O 1
ATOM 795 N N . ASP A 1 96 ? 10.556 2.314 -12.587 1.00 80.00 96 ASP A N 1
ATOM 796 C CA . ASP A 1 96 ? 9.322 1.660 -13.003 1.00 80.00 96 ASP A CA 1
ATOM 797 C C . ASP A 1 96 ? 8.125 2.149 -12.171 1.00 80.00 96 ASP A C 1
ATOM 799 O O . ASP A 1 96 ? 8.233 2.299 -10.932 1.00 80.00 96 ASP A O 1
ATOM 803 N N . PRO A 1 97 ? 6.980 2.400 -12.828 1.00 87.50 97 PRO A N 1
ATOM 804 C CA . PRO A 1 97 ? 5.804 2.927 -12.168 1.00 87.50 97 PRO A CA 1
ATOM 805 C C . PRO A 1 97 ? 5.234 1.967 -11.109 1.00 87.50 97 PRO A C 1
ATOM 807 O O . PRO A 1 97 ? 5.280 0.739 -11.199 1.00 87.50 97 PRO A O 1
ATOM 810 N N . SER A 1 98 ? 4.721 2.603 -10.059 1.00 91.44 98 SER A N 1
ATOM 811 C CA . SER A 1 98 ? 3.793 2.126 -9.030 1.00 91.44 98 SER A CA 1
ATOM 812 C C . SER A 1 98 ? 2.381 1.820 -9.469 1.00 91.44 98 SER A C 1
ATOM 814 O O . SER A 1 98 ? 1.764 2.726 -10.025 1.00 91.44 98 SER A O 1
ATOM 816 N N . LYS A 1 99 ? 1.784 0.721 -9.016 1.00 95.19 99 LYS A N 1
ATOM 817 C CA . LYS A 1 99 ? 0.374 0.756 -8.627 1.00 95.19 99 LYS A CA 1
ATOM 818 C C . LYS A 1 99 ? 0.262 0.727 -7.104 1.00 95.19 99 LYS A C 1
ATOM 820 O O . LYS A 1 99 ? 0.763 -0.186 -6.446 1.00 95.19 99 LYS A O 1
ATOM 825 N N . LEU A 1 100 ? -0.325 1.783 -6.552 1.00 95.94 100 LEU A N 1
ATOM 826 C CA . LEU A 1 100 ? -0.700 1.902 -5.150 1.00 95.94 100 LEU A CA 1
ATOM 827 C C . LEU A 1 100 ? -2.052 1.216 -4.954 1.00 95.94 100 LEU A C 1
ATOM 829 O O . LEU A 1 100 ? -2.964 1.439 -5.744 1.00 95.94 100 LEU A O 1
ATOM 833 N N . TYR A 1 101 ? -2.180 0.440 -3.885 1.00 97.06 101 TYR A N 1
ATOM 834 C CA . TYR A 1 101 ? -3.424 -0.175 -3.439 1.00 97.06 101 TYR A CA 1
ATOM 835 C C . TYR A 1 101 ? -3.703 0.299 -2.018 1.00 97.06 101 TYR A C 1
ATOM 837 O O . TYR A 1 101 ? -2.848 0.175 -1.144 1.00 97.06 101 TYR A O 1
ATOM 845 N N . LEU A 1 102 ? -4.893 0.838 -1.778 1.00 96.88 102 LEU A N 1
ATOM 846 C CA . LEU A 1 102 ? -5.337 1.318 -0.472 1.00 96.88 102 LEU A CA 1
ATOM 847 C C . LEU A 1 102 ? -6.606 0.572 -0.078 1.00 96.88 102 LEU A C 1
ATOM 849 O O . LEU A 1 102 ? -7.607 0.630 -0.794 1.00 96.88 102 LEU A O 1
ATOM 853 N N . SER A 1 103 ? -6.562 -0.151 1.041 1.00 96.44 103 SER A N 1
ATOM 854 C CA . SER A 1 103 ? -7.662 -1.003 1.499 1.00 96.44 103 SER A CA 1
ATOM 855 C C . SER A 1 103 ? -8.955 -0.207 1.590 1.00 96.44 103 SER A C 1
ATOM 857 O O . SER A 1 103 ? -9.041 0.788 2.318 1.00 96.44 103 SER A O 1
ATOM 859 N N . ALA A 1 104 ? -9.992 -0.664 0.888 1.00 95.00 104 ALA A N 1
ATOM 860 C CA . ALA A 1 104 ? -11.280 0.011 0.887 1.00 95.00 104 ALA A CA 1
ATOM 861 C C . ALA A 1 104 ? -11.908 0.053 2.287 1.00 95.00 104 ALA A C 1
ATOM 863 O O . ALA A 1 104 ? -12.665 0.970 2.586 1.00 95.00 104 ALA A O 1
ATOM 864 N N . LYS A 1 105 ? -11.549 -0.887 3.170 1.00 93.75 105 LYS A N 1
ATOM 865 C CA . LYS A 1 105 ? -11.997 -0.922 4.568 1.00 93.75 105 LYS A CA 1
ATOM 866 C C . LYS A 1 105 ? -11.409 0.223 5.400 1.00 93.75 105 LYS A C 1
ATOM 868 O O . LYS A 1 105 ? -12.114 0.794 6.226 1.00 93.75 105 LYS A O 1
ATOM 873 N N . VAL A 1 106 ? -10.139 0.562 5.179 1.00 94.56 106 VAL A N 1
ATOM 874 C CA . VAL A 1 106 ? -9.396 1.550 5.983 1.00 94.56 106 VAL A CA 1
ATOM 875 C C . VAL A 1 106 ? -9.459 2.945 5.362 1.00 94.56 106 VAL A C 1
ATOM 877 O O . VAL A 1 106 ? -9.665 3.944 6.052 1.00 94.56 106 VAL A O 1
ATOM 880 N N . PHE A 1 107 ? -9.321 3.024 4.040 1.00 95.12 107 PHE A N 1
ATOM 881 C CA . PHE A 1 107 ? -9.123 4.280 3.323 1.00 95.12 107 PHE A CA 1
ATOM 882 C C . PHE A 1 107 ? -10.406 4.874 2.727 1.00 95.12 107 PHE A C 1
ATOM 884 O O . PHE A 1 107 ? -10.343 5.957 2.152 1.00 95.12 107 PHE A O 1
ATOM 891 N N . LYS A 1 108 ? -11.582 4.246 2.912 1.00 94.00 108 LYS A N 1
ATOM 892 C CA . LYS A 1 108 ? -12.880 4.706 2.362 1.00 94.00 108 LYS A CA 1
ATOM 893 C C . LYS A 1 108 ? -13.127 6.206 2.505 1.00 94.00 108 LYS A C 1
ATOM 895 O O . LYS A 1 108 ? -13.582 6.848 1.567 1.00 94.00 108 LYS A O 1
ATOM 900 N N . LYS A 1 109 ? -12.814 6.774 3.672 1.00 93.00 109 LYS A N 1
ATOM 901 C CA . LYS A 1 109 ? -13.058 8.193 3.975 1.00 93.00 109 LYS A CA 1
ATOM 902 C C . LYS A 1 109 ? -12.286 9.169 3.076 1.00 93.00 109 LYS A C 1
ATOM 904 O O . LYS A 1 109 ? -12.685 10.321 2.972 1.00 93.00 109 LYS A O 1
ATOM 909 N N . PHE A 1 110 ? -11.189 8.728 2.456 1.00 92.75 110 PHE A N 1
ATOM 910 C CA . PHE A 1 110 ? -10.378 9.540 1.541 1.00 92.75 110 PHE A CA 1
ATOM 911 C C . PHE A 1 110 ? -10.870 9.485 0.092 1.00 92.75 110 PHE A C 1
ATOM 913 O O . PHE A 1 110 ? -10.416 10.271 -0.732 1.00 92.75 110 PHE A O 1
ATOM 920 N N . PHE A 1 111 ? -11.809 8.586 -0.207 1.00 92.44 111 PHE A N 1
ATOM 921 C CA . PHE A 1 111 ? -12.361 8.364 -1.539 1.00 92.44 111 PHE A CA 1
ATOM 922 C C . PHE A 1 111 ? -13.895 8.484 -1.5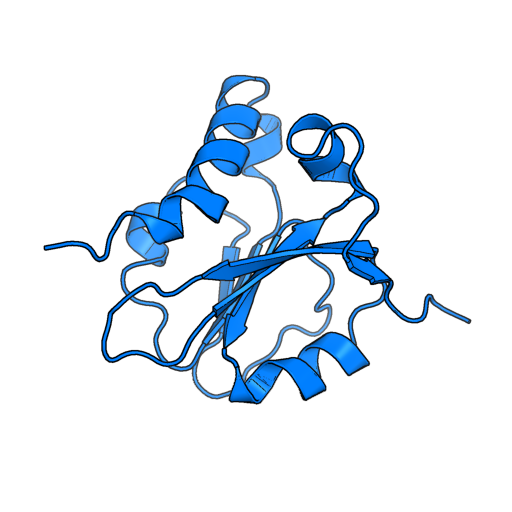07 1.00 92.44 111 PHE A C 1
ATOM 924 O O . PHE A 1 111 ? -14.602 7.518 -1.808 1.00 92.44 111 PHE A O 1
ATOM 931 N N . PRO A 1 112 ? -14.447 9.647 -1.099 1.00 89.38 112 PRO A N 1
ATOM 932 C CA . PRO A 1 112 ? -15.891 9.838 -1.069 1.00 89.38 112 PRO A CA 1
ATOM 933 C C . PRO A 1 112 ? -16.462 9.685 -2.483 1.00 89.38 112 PRO A C 1
ATOM 935 O O . PRO A 1 112 ? -15.914 10.224 -3.441 1.00 89.38 112 PRO A O 1
ATOM 938 N N . ASN A 1 113 ? -17.571 8.955 -2.610 1.00 89.00 113 ASN A N 1
ATOM 939 C CA . ASN A 1 113 ? -18.280 8.720 -3.876 1.00 89.00 113 ASN A CA 1
ATOM 940 C C . ASN A 1 113 ? -17.488 7.957 -4.952 1.00 89.00 113 ASN A C 1
ATOM 942 O O . ASN A 1 113 ? -17.905 7.930 -6.108 1.00 89.00 113 ASN A O 1
ATOM 946 N N . ARG A 1 114 ? -16.376 7.309 -4.592 1.00 91.38 114 ARG A N 1
ATOM 947 C CA . ARG A 1 114 ? -15.639 6.410 -5.482 1.00 91.38 114 ARG A CA 1
ATOM 948 C C . ARG A 1 114 ? -15.869 4.967 -5.048 1.00 91.38 114 ARG A C 1
ATOM 950 O O . ARG A 1 114 ? -15.759 4.644 -3.867 1.00 91.38 114 ARG A O 1
ATOM 957 N N . SER A 1 115 ? -16.165 4.102 -6.010 1.00 90.56 115 SER A N 1
ATOM 958 C CA . SER A 1 115 ? -16.141 2.654 -5.803 1.00 90.56 115 SER A CA 1
ATOM 959 C C . SER A 1 115 ? -14.704 2.135 -5.899 1.00 90.56 115 SER A C 1
ATOM 961 O O . SER A 1 115 ? -13.923 2.687 -6.673 1.00 90.56 115 SER A O 1
ATOM 963 N N . PRO A 1 116 ? -14.331 1.093 -5.143 1.00 92.62 116 PRO A N 1
ATOM 964 C CA . PRO A 1 116 ? -13.008 0.495 -5.263 1.00 92.62 116 PRO A CA 1
ATOM 965 C C . PRO A 1 116 ? -12.713 0.034 -6.692 1.00 92.62 116 PRO A C 1
ATOM 967 O O . PRO A 1 116 ? -13.569 -0.563 -7.341 1.00 92.62 116 PRO A O 1
ATOM 970 N N . ASP A 1 117 ? -11.499 0.305 -7.165 1.00 93.31 117 ASP A N 1
ATOM 971 C CA . ASP A 1 117 ? -11.071 -0.010 -8.532 1.00 93.31 117 ASP A CA 1
ATOM 972 C C . ASP A 1 117 ? -10.682 -1.480 -8.694 1.00 93.31 117 ASP A C 1
ATOM 974 O O . ASP A 1 117 ? -10.771 -2.040 -9.784 1.00 93.31 117 ASP A O 1
ATOM 978 N N . PHE A 1 118 ? -10.225 -2.102 -7.606 1.00 94.12 118 PHE A N 1
ATOM 979 C CA . PHE A 1 118 ? -9.832 -3.499 -7.583 1.00 94.12 118 PHE A CA 1
ATOM 980 C C . PHE A 1 118 ? -10.664 -4.264 -6.558 1.00 94.12 118 PHE A C 1
ATOM 982 O O . PHE A 1 118 ? -10.720 -3.900 -5.381 1.00 94.12 118 PHE A O 1
ATOM 989 N N . VAL A 1 119 ? -11.263 -5.364 -7.005 1.00 93.38 119 VAL A N 1
ATOM 990 C CA . VAL A 1 119 ? -11.968 -6.328 -6.162 1.00 93.38 119 VAL A CA 1
ATOM 991 C C . VAL A 1 119 ? -11.249 -7.662 -6.318 1.00 93.38 119 VAL A C 1
ATOM 993 O O . VAL A 1 119 ? -11.286 -8.267 -7.389 1.00 93.38 119 VAL A O 1
ATOM 996 N N . GLY A 1 120 ? -10.555 -8.095 -5.263 1.00 88.19 120 GLY A N 1
ATOM 997 C CA . GLY A 1 120 ? -9.918 -9.406 -5.224 1.00 88.19 120 GLY A CA 1
ATOM 998 C C . GLY A 1 120 ? -10.948 -10.525 -5.341 1.00 88.19 120 GLY A C 1
ATOM 999 O O . GLY A 1 120 ? -12.138 -10.330 -5.090 1.00 88.19 120 GLY A O 1
ATOM 1000 N N . LYS A 1 121 ? -10.502 -11.725 -5.720 1.00 77.69 121 LYS A N 1
ATOM 1001 C CA . LYS A 1 121 ? -11.416 -12.823 -6.086 1.00 77.69 121 LYS A CA 1
ATOM 10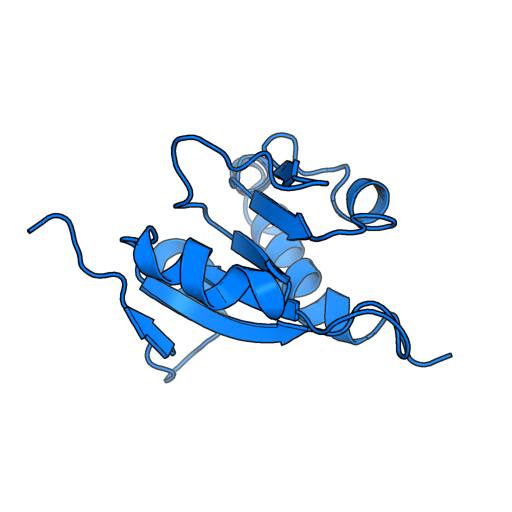02 C C . LYS A 1 121 ? -12.260 -13.385 -4.934 1.00 77.69 121 LYS A C 1
ATOM 1004 O O . LYS A 1 121 ? -13.078 -14.263 -5.184 1.00 77.69 121 LYS A O 1
ATOM 1009 N N . GLY A 1 122 ? -12.114 -12.873 -3.709 1.00 61.59 122 GLY A N 1
ATOM 1010 C CA . GLY A 1 122 ? -12.718 -13.454 -2.515 1.00 61.59 122 GLY A CA 1
ATOM 1011 C C . GLY A 1 122 ? -12.192 -14.869 -2.261 1.00 61.59 122 GLY A C 1
ATOM 1012 O O . GLY A 1 122 ? -11.707 -15.560 -3.156 1.00 61.59 122 GLY A O 1
ATOM 1013 N N . SER A 1 123 ? -12.242 -15.320 -1.016 1.00 48.66 123 SER A N 1
ATOM 1014 C CA . SER A 1 123 ? -12.150 -16.758 -0.766 1.00 48.66 123 SER A CA 1
ATOM 1015 C C . SER A 1 123 ? -13.477 -17.350 -1.249 1.00 48.66 123 SER A C 1
ATOM 1017 O O . SER A 1 123 ? -14.470 -17.236 -0.533 1.00 48.66 123 SER A O 1
ATOM 1019 N N . GLY A 1 124 ? -13.524 -17.831 -2.495 1.00 38.94 124 GLY A N 1
ATOM 1020 C CA . GLY A 1 124 ? -14.601 -18.715 -2.948 1.00 38.94 124 GLY A CA 1
ATOM 1021 C C . GLY A 1 124 ? -14.649 -19.985 -2.111 1.00 38.94 124 GLY A C 1
ATOM 1022 O O . GLY A 1 124 ? -13.569 -20.398 -1.624 1.00 38.94 124 GLY A O 1
#